Protein AF-A0A4R9WS02-F1 (afdb_monomer_lite)

Sequence (100 aa):
GAAAPLPFARLQPRIARKTLTKKVLADSPAALLAYDLLEAHGEDLRMTPLVERRARLDSLAVSLENPLARDLLRVSPLVCGADWQALAALREESRARGVE

Secondary structure (DSSP, 8-state):
--SSPPPGGGGHHHHT-SS--HHHHHHS---EEE----EETTEE-TTS-HHHHHHHHHHHHHT---HHHHHHEEEPPP---SSHHHHHHHHHHHHHTT--

pLDDT: mean 89.16, std 8.76, range [50.09, 98.12]

Radius of gyration: 16.57 Å; chains: 1; bounding box: 35×25×45 Å

Structure (mmCIF, N/CA/C/O backbone):
data_AF-A0A4R9WS02-F1
#
_entry.id   AF-A0A4R9WS02-F1
#
loop_
_atom_site.group_PDB
_atom_site.id
_atom_site.type_symbol
_atom_site.label_atom_id
_atom_site.label_alt_id
_atom_site.label_comp_id
_atom_site.label_asym_id
_atom_site.label_entity_id
_atom_site.label_seq_id
_atom_site.pdbx_PDB_ins_code
_atom_site.Cartn_x
_atom_site.Cartn_y
_atom_site.Cartn_z
_atom_site.occupancy
_atom_site.B_iso_or_equiv
_atom_site.auth_seq_id
_atom_site.auth_comp_id
_atom_site.auth_asym_id
_atom_site.auth_atom_id
_atom_site.pdbx_PDB_model_num
ATOM 1 N N . GLY A 1 1 ? -8.341 -9.183 8.574 1.00 50.09 1 GLY A N 1
ATOM 2 C CA . GLY A 1 1 ? -8.671 -7.846 8.029 1.00 50.09 1 GLY A CA 1
ATOM 3 C C . GLY A 1 1 ? -9.902 -7.944 7.147 1.00 50.09 1 GLY A C 1
ATOM 4 O O . GLY A 1 1 ? -10.194 -9.045 6.702 1.00 50.09 1 GLY A O 1
ATOM 5 N N . ALA A 1 2 ? -10.635 -6.844 6.935 1.00 54.84 2 ALA A N 1
ATOM 6 C CA . ALA A 1 2 ? -11.833 -6.830 6.086 1.00 54.84 2 ALA A CA 1
ATOM 7 C C . ALA A 1 2 ? -11.517 -7.307 4.653 1.00 54.84 2 ALA A C 1
ATOM 9 O O . ALA A 1 2 ? -10.453 -6.991 4.127 1.00 54.84 2 ALA A O 1
ATOM 10 N N . ALA A 1 3 ? -12.430 -8.072 4.047 1.00 68.56 3 ALA A N 1
ATOM 11 C CA . ALA A 1 3 ? -12.244 -8.683 2.725 1.00 68.56 3 ALA A CA 1
ATOM 12 C C . ALA A 1 3 ? -12.313 -7.677 1.557 1.00 68.56 3 ALA A C 1
ATOM 14 O O . ALA A 1 3 ? -11.876 -7.993 0.456 1.00 68.56 3 ALA A O 1
ATOM 15 N N . ALA A 1 4 ? -12.845 -6.477 1.801 1.00 78.94 4 ALA A N 1
ATOM 16 C CA . ALA A 1 4 ? -13.005 -5.408 0.821 1.00 78.94 4 ALA A CA 1
ATOM 17 C C . ALA A 1 4 ? -12.867 -4.031 1.501 1.00 78.94 4 ALA A C 1
ATOM 19 O O . ALA A 1 4 ? -13.135 -3.922 2.708 1.00 78.94 4 ALA A O 1
ATOM 20 N N . PRO A 1 5 ? -12.451 -2.983 0.766 1.00 86.38 5 PRO A N 1
ATOM 21 C CA . PRO A 1 5 ? -12.423 -1.627 1.297 1.00 86.38 5 PRO A CA 1
ATOM 22 C C . PRO A 1 5 ? -13.835 -1.154 1.668 1.00 86.38 5 PRO A C 1
ATOM 24 O O . PRO A 1 5 ? -14.816 -1.426 0.979 1.00 86.38 5 PRO A O 1
ATOM 27 N N . LEU A 1 6 ? -13.936 -0.419 2.775 1.00 88.50 6 LEU A N 1
ATOM 28 C CA . LEU A 1 6 ? -15.141 0.342 3.102 1.00 88.50 6 LEU A CA 1
ATOM 29 C C . LEU A 1 6 ? -15.221 1.598 2.214 1.00 88.50 6 LEU A C 1
ATOM 31 O O . LEU A 1 6 ? -14.180 2.065 1.748 1.00 88.50 6 LEU A O 1
ATOM 35 N N . PRO A 1 7 ? -16.410 2.214 2.044 1.00 88.75 7 PRO A N 1
ATOM 36 C CA . PRO A 1 7 ? -16.524 3.493 1.349 1.00 88.75 7 PRO A CA 1
ATOM 37 C C . PRO A 1 7 ? -15.570 4.536 1.935 1.00 88.75 7 PRO A C 1
ATOM 39 O O . PRO A 1 7 ? -15.478 4.664 3.160 1.00 88.75 7 PRO A O 1
ATOM 42 N N . PHE A 1 8 ? -14.920 5.329 1.079 1.00 87.75 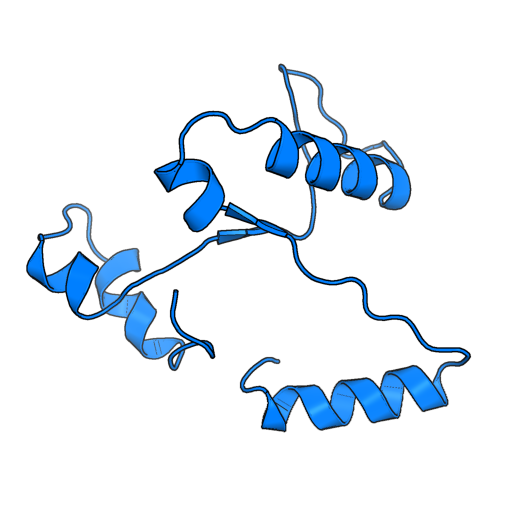8 PHE A N 1
ATOM 43 C CA . PHE A 1 8 ? -13.919 6.322 1.492 1.00 87.75 8 PHE A CA 1
ATOM 44 C C . PHE A 1 8 ? -14.427 7.280 2.585 1.00 87.75 8 PHE A C 1
ATOM 46 O O . PHE A 1 8 ? -13.682 7.657 3.488 1.00 87.75 8 PHE A O 1
ATOM 53 N N . ALA A 1 9 ? -15.727 7.600 2.586 1.00 88.75 9 ALA A N 1
ATOM 54 C CA . ALA A 1 9 ? -16.372 8.400 3.629 1.00 88.75 9 ALA A CA 1
ATOM 55 C C . ALA A 1 9 ? -16.137 7.868 5.060 1.00 88.75 9 ALA A C 1
ATOM 57 O O . ALA A 1 9 ? -16.103 8.650 6.009 1.00 88.75 9 ALA A O 1
ATOM 58 N N . ARG A 1 10 ? -15.916 6.556 5.236 1.00 89.94 10 ARG A N 1
ATOM 59 C CA . ARG A 1 10 ? -15.598 5.942 6.538 1.00 89.94 10 ARG A CA 1
ATOM 60 C C . ARG A 1 10 ? -14.194 6.289 7.038 1.00 89.94 10 ARG A C 1
ATOM 62 O O . ARG A 1 10 ? -13.955 6.183 8.233 1.00 89.94 10 ARG A O 1
ATOM 69 N N . LEU A 1 11 ? -13.279 6.759 6.186 1.00 89.62 11 LEU A N 1
ATOM 70 C CA . LEU A 1 11 ? -11.976 7.273 6.625 1.00 89.62 11 LEU A CA 1
ATOM 71 C C . LEU A 1 11 ? -12.051 8.709 7.159 1.00 89.62 11 LEU A C 1
ATOM 73 O O . LEU A 1 11 ? -11.213 9.090 7.980 1.00 89.62 11 LEU A O 1
ATOM 77 N N . GLN A 1 12 ? -13.054 9.500 6.761 1.00 88.62 12 GLN A N 1
ATOM 78 C CA . GLN A 1 12 ? -13.151 10.916 7.148 1.00 88.62 12 GLN A CA 1
ATOM 79 C C . GLN A 1 12 ? -13.111 11.165 8.670 1.00 88.62 12 GLN A C 1
ATOM 81 O O . GLN A 1 12 ? -12.370 12.056 9.096 1.00 88.62 12 GLN A O 1
ATOM 86 N N . PRO A 1 13 ? -13.797 10.372 9.525 1.00 86.00 13 PRO A N 1
ATOM 87 C CA . PRO A 1 13 ? -13.733 10.541 10.978 1.00 86.00 13 PRO A CA 1
ATOM 88 C C . PRO A 1 13 ? -12.331 10.354 11.567 1.00 86.00 13 PRO A C 1
ATOM 90 O O . PRO A 1 13 ? -12.097 10.786 12.696 1.00 86.00 13 PRO A O 1
ATOM 93 N N . ARG A 1 14 ? -11.414 9.702 10.837 1.00 89.38 14 ARG A N 1
ATOM 94 C CA . ARG A 1 14 ? -10.019 9.515 11.248 1.00 89.38 14 ARG A CA 1
ATOM 95 C C . ARG A 1 14 ? -9.142 10.685 10.820 1.00 89.38 14 ARG A C 1
ATOM 97 O O . ARG A 1 14 ? -8.408 11.217 11.642 1.00 89.38 14 ARG A O 1
ATOM 104 N N . ILE A 1 15 ? -9.226 11.074 9.546 1.00 86.12 15 ILE A N 1
ATOM 105 C CA . ILE A 1 15 ? -8.291 12.024 8.919 1.00 86.12 15 ILE A CA 1
ATOM 106 C C . ILE A 1 15 ? -8.434 13.431 9.516 1.00 86.12 15 ILE A C 1
ATOM 108 O O . ILE A 1 15 ? -7.443 14.128 9.703 1.00 86.12 15 ILE A O 1
ATOM 112 N N . ALA A 1 16 ? -9.654 13.842 9.871 1.00 82.50 16 ALA A N 1
ATOM 113 C CA . ALA A 1 16 ? -9.921 15.189 10.377 1.00 82.50 16 ALA A CA 1
ATOM 114 C C . ALA A 1 16 ? -9.656 15.374 11.888 1.00 82.50 16 ALA A C 1
ATOM 116 O O . ALA A 1 16 ? -9.871 16.465 12.419 1.00 82.50 16 ALA A O 1
ATOM 117 N N . ARG A 1 17 ? -9.242 14.328 12.620 1.00 84.19 17 ARG A N 1
ATOM 118 C CA . ARG A 1 17 ? -9.117 14.367 14.088 1.00 84.19 17 ARG A CA 1
ATOM 119 C C . ARG A 1 17 ? -7.668 14.256 14.539 1.00 84.19 17 ARG A C 1
ATOM 121 O O . ARG A 1 17 ? -6.955 13.349 14.135 1.00 84.19 17 ARG A O 1
ATOM 128 N N . LYS A 1 18 ? -7.275 15.117 15.484 1.00 83.50 18 LYS A N 1
ATOM 129 C CA . LYS A 1 18 ? -5.965 15.039 16.158 1.00 83.50 18 LYS A CA 1
ATOM 130 C C . LYS A 1 18 ? -5.861 13.852 17.123 1.00 83.50 18 LYS A C 1
ATOM 132 O O . LYS A 1 18 ? -4.793 13.271 17.259 1.00 83.50 18 LYS A O 1
ATOM 137 N N . THR A 1 19 ? -6.973 13.482 17.765 1.00 87.06 19 THR A N 1
ATOM 138 C CA . THR A 1 19 ? -7.030 12.386 18.743 1.00 87.06 19 THR A CA 1
ATOM 139 C C . THR A 1 19 ? -8.099 11.377 18.339 1.00 87.06 19 THR A C 1
ATOM 141 O O . THR A 1 19 ? -9.261 11.736 18.132 1.00 87.06 19 THR A O 1
ATOM 144 N N . LEU A 1 20 ? -7.717 10.101 18.248 1.00 89.75 20 LEU A N 1
ATOM 145 C CA . LEU A 1 20 ? -8.609 8.998 17.887 1.00 89.75 20 LEU A CA 1
ATOM 146 C C . LEU A 1 20 ? -8.996 8.196 19.131 1.00 89.75 20 LEU A C 1
ATOM 148 O O . LEU A 1 20 ? -8.138 7.750 19.889 1.00 89.75 20 LEU A O 1
ATOM 152 N N . THR A 1 21 ? -10.298 7.991 19.339 1.00 92.31 21 THR A N 1
ATOM 153 C CA . THR A 1 21 ? -10.797 7.126 20.416 1.00 92.31 21 THR A CA 1
ATOM 154 C C . THR A 1 21 ? -10.798 5.664 19.971 1.00 92.31 21 THR A C 1
ATOM 156 O O . THR A 1 21 ? -10.896 5.367 18.778 1.00 92.31 21 THR A O 1
ATOM 159 N N . LYS A 1 22 ? -10.775 4.726 20.930 1.00 90.88 22 LYS A N 1
ATOM 160 C CA . LYS A 1 22 ? -10.886 3.279 20.651 1.00 90.88 22 LYS A CA 1
ATOM 161 C C . LYS A 1 22 ? -12.111 2.939 19.793 1.00 90.88 22 LYS A C 1
ATOM 163 O O . LYS A 1 22 ? -12.017 2.112 18.895 1.00 90.88 22 LYS A O 1
ATOM 168 N N . LYS A 1 23 ? -13.235 3.629 20.023 1.00 90.12 23 LYS A N 1
ATOM 169 C CA . LYS A 1 23 ? -14.465 3.463 19.239 1.00 90.12 23 LYS A CA 1
ATOM 170 C C . LYS A 1 23 ? -14.279 3.856 17.770 1.00 90.12 23 LYS A C 1
ATOM 172 O O . LYS A 1 23 ? -14.669 3.093 16.901 1.00 90.12 23 LYS A O 1
ATOM 177 N N . VAL A 1 24 ? -13.636 4.992 17.483 1.00 88.62 24 VAL A N 1
ATOM 178 C CA . VAL A 1 24 ? -13.364 5.414 16.093 1.00 88.62 24 VAL A CA 1
ATOM 179 C C . VAL A 1 24 ? -12.431 4.430 15.386 1.00 88.62 24 VAL A C 1
ATOM 181 O O . VAL A 1 24 ? -12.642 4.121 14.216 1.00 88.62 24 VAL A O 1
ATOM 184 N N . LEU A 1 25 ? -11.420 3.911 16.091 1.00 88.25 25 LEU A N 1
ATOM 185 C CA . LEU A 1 25 ? -10.510 2.911 15.530 1.00 88.25 25 LEU A CA 1
ATOM 186 C C . LEU A 1 25 ? -11.236 1.608 15.162 1.00 88.25 25 LEU A C 1
ATOM 188 O O . LEU A 1 25 ? -10.919 1.027 14.126 1.00 88.25 25 LEU A O 1
ATOM 192 N N . ALA A 1 26 ? -12.205 1.184 15.979 1.00 88.12 26 ALA A N 1
ATOM 193 C CA . ALA A 1 26 ? -13.009 -0.013 15.743 1.00 88.12 26 ALA A CA 1
ATOM 194 C C . ALA A 1 26 ? -14.075 0.182 14.648 1.00 88.12 26 ALA A C 1
ATOM 196 O O . ALA A 1 26 ? -14.211 -0.665 13.771 1.00 88.12 26 ALA A O 1
ATOM 197 N N . ASP A 1 27 ? -14.801 1.305 14.664 1.00 88.38 27 ASP A N 1
ATOM 198 C CA . ASP A 1 27 ? -15.908 1.586 13.733 1.00 88.38 27 ASP A CA 1
ATOM 199 C C . ASP A 1 27 ? -15.419 1.939 12.313 1.00 88.38 27 ASP A C 1
ATOM 201 O O . ASP A 1 27 ? -16.184 1.925 11.343 1.00 88.38 27 ASP A O 1
ATOM 205 N N . SER A 1 28 ? -14.152 2.329 12.182 1.00 88.50 28 SER A N 1
ATOM 206 C CA . SER A 1 28 ? -13.519 2.726 10.923 1.00 88.50 28 SER A CA 1
ATOM 207 C C . SER A 1 28 ? -12.087 2.188 10.880 1.00 88.50 28 SER A C 1
ATOM 209 O O . SER A 1 28 ? -11.135 2.949 11.083 1.00 88.50 28 SER A O 1
ATOM 211 N N . PRO A 1 29 ? -11.902 0.872 10.670 1.00 88.50 29 PRO A N 1
ATOM 212 C CA . PRO A 1 29 ? -10.573 0.292 10.533 1.00 88.50 29 PRO A CA 1
ATOM 213 C C . PRO A 1 29 ? -9.899 0.815 9.260 1.00 88.50 29 PRO A C 1
ATOM 215 O O . PRO A 1 29 ? -10.561 1.112 8.267 1.00 88.50 29 PRO A O 1
ATOM 218 N N . ALA A 1 30 ? -8.573 0.924 9.290 1.00 89.94 30 ALA A N 1
ATOM 219 C CA . ALA A 1 30 ? -7.776 1.346 8.144 1.00 89.94 30 ALA A CA 1
ATOM 220 C C . ALA A 1 30 ? -6.485 0.528 8.077 1.00 89.94 30 ALA A C 1
ATOM 222 O O . ALA A 1 30 ? -5.942 0.146 9.113 1.00 89.94 30 ALA A O 1
ATOM 223 N N . ALA A 1 31 ? -6.004 0.298 6.861 1.00 91.00 31 ALA A N 1
ATOM 224 C CA . ALA A 1 31 ? -4.697 -0.269 6.560 1.00 91.00 31 ALA A CA 1
ATOM 225 C C . ALA A 1 31 ? -4.019 0.617 5.504 1.00 91.00 31 ALA A C 1
ATOM 227 O O . ALA A 1 31 ? -4.702 1.299 4.739 1.00 91.00 31 ALA A O 1
ATOM 228 N N . LEU A 1 32 ? -2.690 0.615 5.477 1.00 92.38 32 LEU A N 1
ATOM 229 C CA . LEU A 1 32 ? -1.888 1.290 4.467 1.00 92.38 32 LEU A CA 1
ATOM 230 C C . LEU A 1 32 ? -1.635 0.316 3.315 1.00 92.38 32 LEU A C 1
ATOM 232 O O . LEU A 1 32 ? -0.941 -0.681 3.498 1.00 92.38 32 LEU A O 1
ATOM 236 N N . LEU A 1 33 ? -2.190 0.609 2.140 1.00 93.62 33 LEU A N 1
ATOM 237 C CA . LEU A 1 33 ? -1.872 -0.107 0.907 1.00 93.62 33 LEU A CA 1
ATOM 238 C C . LEU A 1 33 ? -0.755 0.648 0.173 1.00 93.62 33 LEU A C 1
ATOM 240 O O . LEU A 1 33 ? -1.013 1.618 -0.535 1.00 93.62 33 LEU A O 1
ATOM 244 N N . ALA A 1 34 ? 0.491 0.243 0.397 1.00 96.06 34 ALA A N 1
ATOM 245 C CA . ALA A 1 34 ? 1.666 0.873 -0.189 1.00 96.06 34 ALA A CA 1
ATOM 246 C C . ALA A 1 34 ? 1.913 0.368 -1.616 1.00 96.06 34 ALA A C 1
ATOM 248 O O . ALA A 1 34 ? 1.838 -0.831 -1.882 1.00 96.06 34 ALA A O 1
ATOM 249 N N . TYR A 1 35 ? 2.244 1.279 -2.528 1.00 96.19 35 TYR A N 1
ATOM 250 C CA . TYR A 1 35 ? 2.554 0.960 -3.926 1.00 96.19 35 TYR A CA 1
ATOM 251 C C . TYR A 1 35 ? 3.970 1.382 -4.351 1.00 96.19 35 TYR A C 1
ATOM 253 O O . TYR A 1 35 ? 4.441 0.931 -5.392 1.00 96.19 35 TYR A O 1
ATOM 261 N N . ASP A 1 36 ? 4.659 2.212 -3.560 1.00 97.00 36 ASP A N 1
ATOM 262 C CA . ASP A 1 36 ? 6.013 2.697 -3.845 1.00 97.00 36 ASP A CA 1
ATOM 263 C C . ASP A 1 36 ? 6.822 2.881 -2.546 1.00 97.00 36 ASP A C 1
ATOM 265 O O . ASP A 1 36 ? 6.247 3.037 -1.466 1.00 97.00 36 ASP A O 1
ATOM 269 N N . LEU A 1 37 ? 8.151 2.871 -2.662 1.00 97.69 37 LEU A N 1
ATOM 270 C CA . LEU A 1 37 ? 9.106 3.144 -1.587 1.00 97.69 37 LEU A CA 1
ATOM 271 C C . LEU A 1 37 ? 10.077 4.229 -2.057 1.00 97.69 37 LEU A C 1
ATOM 273 O O . LEU A 1 37 ? 10.971 3.973 -2.860 1.00 97.69 37 LEU A O 1
ATOM 277 N N . LEU A 1 38 ? 9.882 5.448 -1.554 1.00 97.81 38 LEU A N 1
ATOM 278 C CA . LEU A 1 38 ? 10.637 6.623 -1.998 1.00 97.81 38 LEU A CA 1
ATOM 279 C C . LEU A 1 38 ? 11.905 6.876 -1.183 1.00 97.81 38 LEU A C 1
ATOM 281 O O . LEU A 1 38 ? 12.805 7.538 -1.677 1.00 97.81 38 LEU A O 1
ATOM 285 N N . GLU A 1 39 ? 11.970 6.376 0.048 1.00 97.44 39 GLU A N 1
ATOM 286 C CA . GLU A 1 39 ? 13.119 6.533 0.936 1.00 97.44 39 GLU A CA 1
ATOM 287 C C . GLU A 1 39 ? 13.193 5.332 1.881 1.00 97.44 39 GLU A C 1
ATOM 289 O O . GLU A 1 39 ? 12.161 4.857 2.364 1.00 97.44 39 GLU A O 1
ATOM 294 N N . ALA A 1 40 ? 14.399 4.841 2.151 1.00 95.62 40 ALA A N 1
ATOM 295 C CA . ALA A 1 40 ? 14.635 3.812 3.157 1.00 95.62 40 ALA A CA 1
ATOM 296 C C . ALA A 1 40 ? 16.028 3.976 3.765 1.00 95.62 40 ALA A C 1
ATOM 298 O O . ALA A 1 40 ? 16.983 4.254 3.051 1.00 95.62 40 ALA A O 1
ATOM 299 N N . HIS A 1 41 ? 16.148 3.795 5.083 1.00 93.12 41 HIS A N 1
ATOM 300 C CA . HIS A 1 41 ? 17.426 3.905 5.804 1.00 93.12 41 HIS A CA 1
ATOM 301 C C . HIS A 1 41 ? 18.184 5.230 5.566 1.00 93.12 41 HIS A C 1
ATOM 303 O O . HIS A 1 41 ? 19.408 5.261 5.621 1.00 93.12 41 HIS A O 1
ATOM 309 N N . GLY A 1 42 ? 17.456 6.327 5.325 1.00 95.62 42 GLY A N 1
ATOM 310 C CA . GLY A 1 42 ? 18.036 7.642 5.033 1.00 95.62 42 GLY A CA 1
ATOM 311 C C . GLY A 1 42 ? 18.520 7.824 3.590 1.00 95.62 42 GLY A C 1
ATOM 312 O O . GLY A 1 42 ? 19.079 8.872 3.274 1.00 95.62 42 GLY A O 1
ATOM 313 N N . GLU A 1 43 ? 18.306 6.844 2.710 1.00 97.12 43 GLU A N 1
ATOM 314 C CA . GLU A 1 43 ? 18.592 6.952 1.278 1.00 97.12 43 GLU A CA 1
ATOM 315 C C . GLU A 1 43 ? 17.336 7.349 0.498 1.00 97.12 43 GLU A C 1
ATOM 317 O O . GLU A 1 43 ? 16.322 6.648 0.553 1.00 97.12 43 GLU A O 1
ATOM 322 N N . ASP A 1 44 ? 17.415 8.440 -0.271 1.00 97.94 44 ASP A N 1
ATOM 323 C CA . ASP A 1 44 ? 16.384 8.828 -1.239 1.00 97.94 44 ASP A CA 1
ATOM 324 C C . ASP A 1 44 ? 16.464 7.932 -2.485 1.00 97.94 44 ASP A C 1
ATOM 326 O O . ASP A 1 44 ? 17.486 7.867 -3.169 1.00 97.94 44 ASP A O 1
ATOM 330 N N . LEU A 1 45 ? 15.361 7.255 -2.794 1.00 98.06 45 LEU A N 1
ATOM 331 C CA . LEU A 1 45 ? 15.233 6.310 -3.897 1.00 98.06 45 LEU A CA 1
ATOM 332 C C . LEU A 1 45 ? 14.480 6.895 -5.093 1.00 98.06 45 LEU A C 1
ATOM 334 O O . LEU A 1 45 ? 14.286 6.190 -6.076 1.00 98.06 45 LEU A O 1
ATOM 338 N N . ARG A 1 46 ? 14.035 8.159 -5.078 1.00 97.69 46 ARG A N 1
ATOM 339 C CA . ARG A 1 46 ? 13.190 8.731 -6.152 1.00 97.69 46 ARG A CA 1
ATOM 340 C C . ARG A 1 46 ? 13.825 8.665 -7.543 1.00 97.69 46 ARG A C 1
ATOM 342 O O . ARG A 1 46 ? 13.099 8.564 -8.530 1.00 97.69 46 ARG A O 1
ATOM 349 N N . MET A 1 47 ? 15.156 8.686 -7.615 1.00 98.00 47 MET A N 1
ATOM 350 C CA . MET A 1 47 ? 15.916 8.556 -8.866 1.00 98.00 47 MET A CA 1
ATOM 351 C C . MET A 1 47 ? 16.157 7.099 -9.291 1.00 98.00 47 MET A C 1
ATOM 353 O O . MET A 1 47 ? 16.581 6.847 -10.416 1.00 98.00 47 MET A O 1
ATOM 357 N N . THR A 1 48 ? 15.877 6.132 -8.418 1.00 97.94 48 THR A N 1
ATOM 358 C CA . THR A 1 48 ? 15.956 4.696 -8.703 1.00 97.94 48 THR A CA 1
ATOM 359 C C . THR A 1 48 ? 14.746 4.253 -9.537 1.00 97.94 48 THR A C 1
ATOM 361 O O . THR A 1 48 ? 13.641 4.736 -9.283 1.00 97.94 48 THR A O 1
ATOM 364 N N . PRO A 1 49 ? 14.881 3.320 -10.499 1.00 98.12 49 PRO A N 1
ATOM 365 C CA . PRO A 1 49 ? 13.748 2.797 -11.264 1.00 98.12 49 PRO A CA 1
ATOM 366 C C . PRO A 1 49 ? 12.623 2.230 -10.385 1.00 98.12 49 PRO A C 1
ATOM 368 O O . PRO A 1 49 ? 12.877 1.545 -9.395 1.00 98.12 49 PRO A O 1
ATOM 371 N N . LEU A 1 50 ? 11.362 2.450 -10.780 1.00 96.56 50 LEU A N 1
ATOM 372 C CA . LEU A 1 50 ? 10.186 1.983 -10.026 1.00 96.56 50 LEU A CA 1
ATOM 37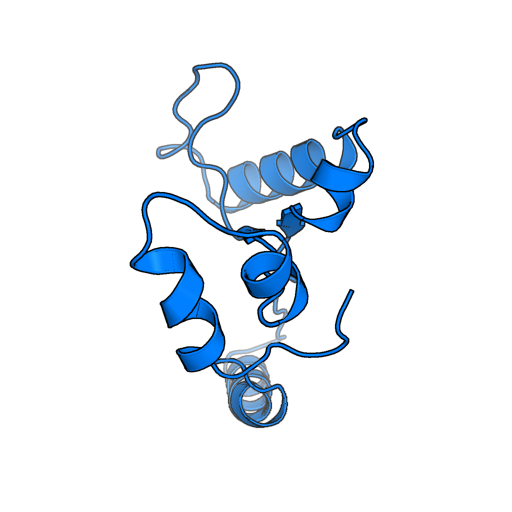3 C C . LEU A 1 50 ? 10.225 0.474 -9.745 1.00 96.56 50 LEU A C 1
ATOM 375 O O . LEU A 1 50 ? 9.859 0.060 -8.653 1.00 96.56 50 LEU A O 1
ATOM 379 N N . VAL A 1 51 ? 10.684 -0.345 -10.698 1.00 96.12 51 VAL A N 1
ATOM 380 C CA . VAL A 1 51 ? 10.782 -1.806 -10.521 1.00 96.12 51 VAL A CA 1
ATOM 381 C C . VAL A 1 51 ? 11.696 -2.184 -9.351 1.00 96.12 51 VAL A C 1
ATOM 383 O O . VAL A 1 51 ? 11.363 -3.061 -8.5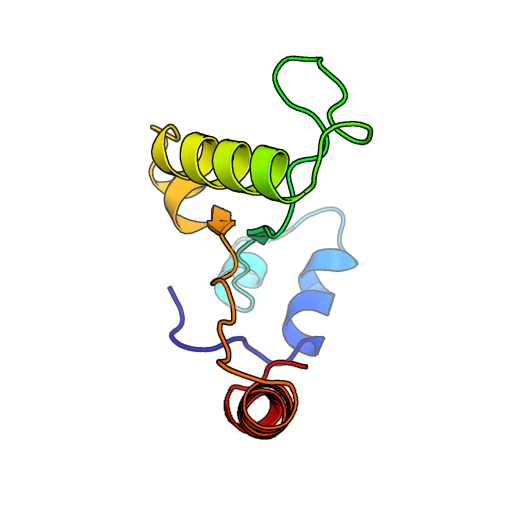58 1.00 96.12 51 VAL A O 1
ATOM 386 N N . GLU A 1 52 ? 12.806 -1.467 -9.183 1.00 97.56 52 GLU A N 1
ATOM 387 C CA . GLU A 1 52 ? 13.734 -1.677 -8.074 1.00 97.56 52 GLU A CA 1
ATOM 388 C C . GLU A 1 52 ? 13.146 -1.163 -6.758 1.00 97.56 52 GLU A C 1
ATOM 390 O O . GLU A 1 52 ? 13.199 -1.864 -5.747 1.00 97.56 52 GLU A O 1
ATOM 395 N N . ARG A 1 53 ? 12.518 0.023 -6.759 1.00 97.88 53 ARG A N 1
ATOM 396 C CA . ARG A 1 53 ? 11.820 0.549 -5.570 1.00 97.88 53 ARG A CA 1
ATOM 397 C C . ARG A 1 53 ? 10.708 -0.390 -5.111 1.00 97.88 53 ARG A C 1
ATOM 399 O O . ARG A 1 53 ? 10.550 -0.630 -3.917 1.00 97.88 53 ARG A O 1
ATOM 406 N N . ARG A 1 54 ? 9.980 -0.981 -6.059 1.00 96.69 54 ARG A N 1
ATOM 407 C CA . ARG A 1 54 ? 8.907 -1.942 -5.805 1.00 96.69 54 ARG A CA 1
ATOM 408 C C . ARG A 1 54 ? 9.438 -3.229 -5.175 1.00 96.69 54 ARG A C 1
ATOM 410 O O . ARG A 1 54 ? 8.847 -3.680 -4.199 1.00 96.69 54 ARG A O 1
ATOM 417 N N . ALA A 1 55 ? 10.557 -3.766 -5.661 1.00 96.25 55 ALA A N 1
ATOM 418 C CA . ALA A 1 55 ? 11.201 -4.937 -5.063 1.00 96.25 55 ALA A CA 1
ATOM 419 C C . ALA A 1 55 ? 11.714 -4.655 -3.636 1.00 96.25 55 ALA A C 1
ATOM 421 O O . ALA A 1 55 ? 11.573 -5.490 -2.736 1.00 96.25 55 ALA A O 1
ATOM 422 N N . ARG A 1 56 ? 12.254 -3.450 -3.395 1.00 97.06 56 ARG A N 1
ATOM 423 C CA . ARG A 1 56 ? 12.640 -2.997 -2.047 1.00 97.06 56 ARG A CA 1
ATOM 424 C C . ARG A 1 56 ? 11.424 -2.862 -1.122 1.00 97.06 56 ARG A C 1
ATOM 426 O O . ARG A 1 56 ? 11.508 -3.270 0.032 1.00 97.06 56 ARG A O 1
ATOM 433 N N . LEU A 1 57 ? 10.287 -2.367 -1.623 1.00 97.06 57 LEU A N 1
ATOM 434 C CA . LEU A 1 57 ? 9.025 -2.318 -0.873 1.00 97.06 57 LEU A CA 1
ATOM 435 C C . LEU A 1 57 ? 8.533 -3.717 -0.472 1.00 97.06 57 LEU A C 1
ATOM 437 O O . LEU A 1 57 ? 8.136 -3.911 0.676 1.00 97.06 57 LEU A O 1
ATOM 441 N N . ASP A 1 58 ? 8.577 -4.690 -1.388 1.00 95.44 58 ASP A N 1
ATOM 442 C CA . ASP A 1 58 ? 8.192 -6.075 -1.077 1.00 95.44 58 ASP A CA 1
ATOM 443 C C . ASP A 1 58 ? 9.101 -6.672 0.006 1.00 95.44 58 ASP A C 1
ATOM 445 O O . ASP A 1 58 ? 8.621 -7.287 0.958 1.00 95.44 58 ASP A O 1
ATOM 449 N N . SER A 1 59 ? 10.408 -6.418 -0.092 1.00 95.19 59 SER A N 1
ATOM 450 C CA . SER A 1 59 ? 11.394 -6.877 0.894 1.00 95.19 59 SER A CA 1
ATOM 451 C C . SER A 1 59 ? 11.147 -6.260 2.276 1.00 95.19 59 SER A C 1
ATOM 453 O O . SER A 1 59 ? 11.145 -6.973 3.279 1.00 95.19 59 SER A O 1
ATOM 455 N N . LEU A 1 60 ? 10.865 -4.953 2.323 1.00 94.38 60 LEU A N 1
ATOM 456 C CA . LEU A 1 60 ? 10.526 -4.233 3.551 1.00 94.38 60 LEU A CA 1
ATOM 457 C C . LEU A 1 60 ? 9.272 -4.806 4.223 1.00 94.38 60 LEU A C 1
ATOM 459 O O . LEU A 1 60 ? 9.247 -4.980 5.437 1.00 94.38 60 LEU A O 1
ATOM 463 N N . ALA A 1 61 ? 8.226 -5.107 3.451 1.00 93.31 61 ALA A N 1
ATOM 464 C CA . ALA A 1 61 ? 6.984 -5.639 4.007 1.00 93.31 61 ALA A CA 1
ATOM 465 C C . ALA A 1 61 ? 7.181 -7.015 4.667 1.00 93.31 61 ALA A C 1
ATOM 467 O O . ALA A 1 61 ? 6.577 -7.297 5.704 1.00 93.31 61 ALA A O 1
ATOM 468 N N . VAL A 1 62 ? 8.056 -7.854 4.101 1.00 92.62 62 VAL A N 1
ATOM 469 C CA . VAL A 1 62 ? 8.401 -9.172 4.657 1.00 92.62 62 VAL A CA 1
ATOM 470 C C . VAL A 1 62 ? 9.309 -9.054 5.885 1.00 92.62 62 VAL A C 1
ATOM 472 O O . VAL A 1 62 ? 9.174 -9.852 6.812 1.00 92.62 62 VAL A O 1
ATOM 475 N N . SER A 1 63 ? 10.192 -8.051 5.942 1.00 93.38 63 SER A N 1
ATOM 476 C CA . SER A 1 63 ? 11.134 -7.869 7.056 1.00 93.38 63 SER A CA 1
ATOM 477 C C . SER A 1 63 ? 10.500 -7.310 8.336 1.00 93.38 63 SER A C 1
ATOM 479 O O . SER A 1 63 ? 11.176 -7.201 9.356 1.00 93.38 63 SER A O 1
ATOM 481 N N . LEU A 1 64 ? 9.218 -6.926 8.318 1.00 92.44 64 LEU A N 1
ATOM 482 C CA . LEU A 1 64 ? 8.529 -6.421 9.506 1.00 92.44 64 LEU A CA 1
ATOM 483 C C . LEU A 1 64 ? 8.310 -7.535 10.535 1.00 92.44 64 LEU A C 1
ATOM 485 O O . LEU A 1 64 ? 7.481 -8.427 10.342 1.00 92.44 64 LEU A O 1
ATOM 489 N N . GLU A 1 65 ? 9.004 -7.449 11.668 1.00 92.25 65 GLU A N 1
ATOM 490 C CA . GLU A 1 65 ? 8.871 -8.402 12.779 1.00 92.25 65 GLU A CA 1
ATOM 491 C C . GLU A 1 65 ? 7.607 -8.164 13.617 1.00 92.25 65 GLU A C 1
ATOM 493 O O . GLU A 1 65 ? 7.014 -9.109 14.136 1.00 92.25 65 GLU A O 1
ATOM 498 N N . ASN A 1 66 ? 7.160 -6.908 13.725 1.00 93.25 66 ASN A N 1
ATOM 499 C CA . ASN A 1 66 ? 5.978 -6.549 14.501 1.00 93.25 66 ASN A CA 1
ATOM 500 C C . ASN A 1 66 ? 4.687 -7.033 13.795 1.00 93.25 66 ASN A C 1
ATOM 502 O O . ASN A 1 66 ? 4.388 -6.553 12.696 1.00 93.25 66 ASN A O 1
ATOM 506 N N . PRO A 1 67 ? 3.875 -7.914 14.418 1.00 88.94 67 PRO A N 1
ATOM 507 C CA . PRO A 1 67 ? 2.674 -8.464 13.781 1.00 88.94 67 PRO A CA 1
ATOM 508 C C . PRO A 1 67 ? 1.635 -7.404 13.402 1.00 88.94 67 PRO A C 1
ATOM 510 O O . PRO A 1 67 ? 1.040 -7.476 12.330 1.00 88.94 67 PRO A O 1
ATOM 513 N N . LEU A 1 68 ? 1.456 -6.378 14.242 1.00 87.94 68 LEU A N 1
ATOM 514 C CA . LEU A 1 68 ? 0.523 -5.288 13.962 1.00 87.94 68 LEU A CA 1
ATOM 515 C C . LEU A 1 68 ? 0.982 -4.468 12.749 1.00 87.94 68 LEU A C 1
ATOM 517 O O . LEU A 1 68 ? 0.162 -4.102 11.911 1.00 87.94 68 LEU A O 1
ATOM 521 N N . ALA A 1 69 ? 2.286 -4.200 12.633 1.00 88.25 69 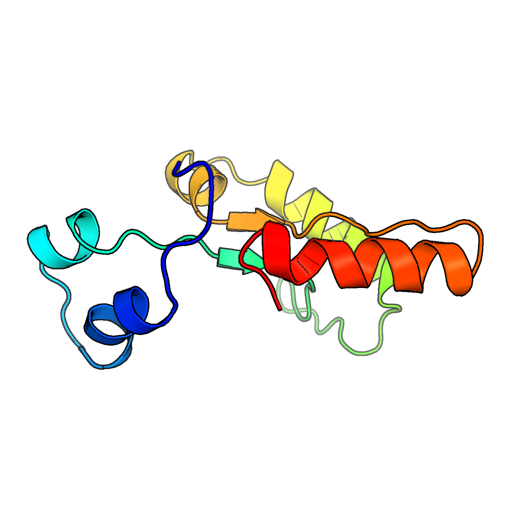ALA A N 1
ATOM 522 C CA . ALA A 1 69 ? 2.839 -3.507 11.472 1.00 88.25 69 ALA A CA 1
ATOM 523 C C . ALA A 1 69 ? 2.632 -4.320 10.186 1.00 88.25 69 ALA A C 1
ATOM 525 O O . ALA A 1 69 ? 2.216 -3.758 9.175 1.00 88.25 69 ALA A O 1
ATOM 526 N N . ARG A 1 70 ? 2.839 -5.641 10.245 1.00 87.75 70 ARG A N 1
ATOM 527 C CA . ARG A 1 70 ? 2.618 -6.559 9.118 1.00 87.75 70 ARG A CA 1
ATOM 528 C C . ARG A 1 70 ? 1.151 -6.624 8.678 1.00 87.75 70 ARG A C 1
ATOM 530 O O . ARG A 1 70 ? 0.869 -6.722 7.490 1.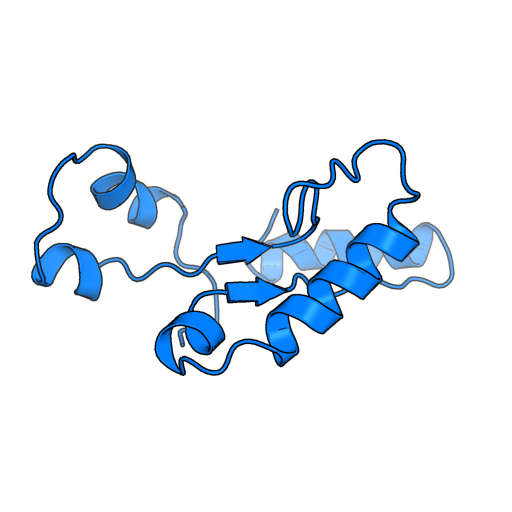00 87.75 70 ARG A O 1
ATOM 537 N N . ASP A 1 71 ? 0.208 -6.538 9.614 1.00 86.31 71 ASP A N 1
ATOM 538 C CA . ASP A 1 71 ? -1.225 -6.544 9.295 1.00 86.31 71 ASP A CA 1
ATOM 539 C C . ASP A 1 71 ? -1.718 -5.226 8.674 1.00 86.31 71 ASP A C 1
ATOM 541 O O . ASP A 1 71 ? -2.656 -5.230 7.857 1.00 86.31 71 ASP A O 1
ATOM 545 N N . LEU A 1 72 ? -1.111 -4.107 9.090 1.00 90.38 72 LEU A N 1
ATOM 546 C CA . LEU A 1 72 ? -1.483 -2.750 8.689 1.00 90.38 72 LEU A CA 1
ATOM 547 C C . LEU A 1 72 ? -0.775 -2.275 7.418 1.00 90.38 72 LEU A C 1
ATOM 549 O O . LEU A 1 72 ? -1.400 -1.538 6.660 1.00 90.38 72 LEU A O 1
ATOM 553 N N . LEU A 1 73 ? 0.477 -2.669 7.173 1.00 92.88 73 LEU A N 1
ATOM 554 C CA . LEU A 1 73 ? 1.187 -2.383 5.926 1.00 92.88 73 LEU A CA 1
ATOM 555 C C . LEU A 1 73 ? 0.956 -3.524 4.937 1.00 92.88 73 LEU A C 1
ATOM 557 O O . LEU A 1 73 ? 1.489 -4.620 5.083 1.00 92.88 73 LEU A O 1
ATOM 561 N N . ARG A 1 74 ? 0.177 -3.248 3.897 1.00 91.81 74 ARG A N 1
ATOM 562 C CA . ARG A 1 74 ? -0.069 -4.164 2.785 1.00 91.81 74 ARG A CA 1
ATOM 563 C C . ARG A 1 74 ? 0.554 -3.589 1.540 1.00 91.81 74 ARG A C 1
ATOM 565 O O . ARG A 1 74 ? 0.522 -2.380 1.338 1.00 91.81 74 ARG A O 1
ATOM 572 N N . VAL A 1 75 ? 1.065 -4.456 0.684 1.00 94.44 75 VAL A N 1
ATOM 573 C CA . VAL A 1 75 ? 1.634 -4.014 -0.577 1.00 94.44 75 VAL A CA 1
ATOM 574 C C . VAL A 1 75 ? 0.624 -4.210 -1.697 1.00 94.44 75 VAL A C 1
ATOM 576 O O . VAL A 1 75 ? -0.034 -5.248 -1.767 1.00 94.44 75 VAL A O 1
ATOM 579 N N . SER A 1 76 ? 0.460 -3.193 -2.542 1.00 92.88 76 SER A N 1
ATOM 580 C CA . SER A 1 76 ? -0.466 -3.242 -3.669 1.00 92.88 76 SER A CA 1
ATOM 581 C C . SER A 1 76 ? -0.095 -4.392 -4.610 1.00 92.88 76 SER A C 1
ATOM 583 O O . SER A 1 76 ? 1.086 -4.527 -4.967 1.00 92.88 76 SER A O 1
ATOM 585 N N . PRO A 1 77 ? -1.072 -5.211 -5.042 1.00 90.00 77 PRO A N 1
ATOM 586 C CA . PRO A 1 77 ? -0.818 -6.245 -6.031 1.00 90.00 77 PRO A CA 1
ATOM 587 C C . PRO A 1 77 ? -0.365 -5.616 -7.352 1.00 90.00 77 PRO A C 1
ATOM 589 O O . PRO A 1 77 ? -0.794 -4.517 -7.713 1.00 90.00 77 PRO A O 1
ATOM 592 N N . LEU A 1 78 ? 0.501 -6.327 -8.073 1.00 89.56 78 LEU A N 1
ATOM 593 C CA . LEU A 1 78 ? 0.843 -5.974 -9.445 1.00 89.56 78 LEU A CA 1
ATOM 594 C C . LEU A 1 78 ? -0.299 -6.392 -10.370 1.00 89.56 78 LEU A C 1
ATOM 596 O O . LEU A 1 78 ? -0.828 -7.498 -10.260 1.00 89.56 78 LEU A O 1
ATOM 600 N N . VAL A 1 79 ? -0.668 -5.499 -11.284 1.00 88.88 79 VAL A N 1
ATOM 601 C CA . VAL A 1 79 ? -1.639 -5.785 -12.340 1.00 88.88 79 VAL A CA 1
ATOM 602 C C . VAL A 1 79 ? -0.857 -6.148 -13.594 1.00 88.88 79 VAL A C 1
ATOM 604 O O . VAL A 1 79 ? -0.151 -5.311 -14.153 1.00 88.88 79 VAL A O 1
ATOM 607 N N . CYS A 1 80 ? -0.973 -7.402 -14.019 1.00 88.31 80 CYS A N 1
ATOM 608 C CA . CYS A 1 80 ? -0.322 -7.915 -15.218 1.00 88.31 80 CYS A CA 1
ATOM 609 C C . CYS A 1 80 ? -1.365 -8.115 -16.321 1.00 88.31 80 CYS A C 1
ATOM 611 O O . CYS A 1 80 ? -2.433 -8.665 -16.069 1.00 88.31 80 CYS A O 1
ATOM 613 N N . GLY A 1 81 ? -1.035 -7.715 -17.546 1.00 90.12 81 GLY A N 1
ATOM 614 C CA . GLY A 1 81 ? -1.831 -7.974 -18.743 1.00 90.12 81 GLY A CA 1
ATOM 615 C C . GLY A 1 81 ? -0.904 -8.232 -19.924 1.00 90.12 81 GLY A C 1
ATOM 616 O O . GLY A 1 81 ? 0.186 -7.665 -19.981 1.00 90.12 81 GLY A O 1
ATOM 617 N N . ALA A 1 82 ? -1.309 -9.119 -20.832 1.00 91.94 82 ALA A N 1
ATOM 618 C CA . ALA A 1 82 ? -0.511 -9.460 -22.012 1.00 91.94 82 ALA A CA 1
ATOM 619 C C . ALA A 1 82 ? -0.441 -8.303 -23.026 1.00 91.94 82 ALA A C 1
ATOM 621 O O . ALA A 1 82 ? 0.536 -8.180 -23.761 1.00 91.94 82 ALA A O 1
ATOM 622 N N . ASP A 1 83 ? -1.468 -7.453 -23.040 1.00 94.06 83 ASP A N 1
ATOM 623 C CA . ASP A 1 83 ? -1.606 -6.297 -23.914 1.00 94.06 83 ASP A CA 1
ATOM 624 C C . ASP A 1 83 ? -2.484 -5.208 -23.264 1.00 94.06 83 ASP A C 1
ATOM 626 O O . ASP A 1 83 ? -2.985 -5.338 -22.139 1.00 94.06 83 ASP A O 1
ATOM 630 N N . TRP A 1 84 ? -2.659 -4.098 -23.980 1.00 93.69 84 TRP A N 1
ATOM 631 C CA . TRP A 1 84 ? -3.472 -2.973 -23.526 1.00 93.69 84 TRP A CA 1
ATOM 632 C C . TRP A 1 84 ? -4.956 -3.322 -23.386 1.00 93.69 84 TRP A C 1
ATOM 634 O O . TRP A 1 84 ? -5.627 -2.774 -22.513 1.00 93.69 84 TRP A O 1
ATOM 644 N N . GLN A 1 85 ? -5.470 -4.231 -24.213 1.00 94.62 85 GLN A N 1
ATOM 645 C CA . GLN A 1 85 ? -6.858 -4.681 -24.187 1.00 94.62 85 GLN A CA 1
ATOM 646 C C . GLN A 1 85 ? -7.146 -5.482 -22.911 1.00 94.62 85 GLN A C 1
ATOM 648 O O . GLN A 1 85 ? -8.143 -5.224 -22.237 1.00 94.62 85 GLN A O 1
ATOM 653 N N . ALA A 1 86 ? -6.241 -6.381 -22.523 1.00 92.12 86 ALA A N 1
ATOM 654 C CA . ALA A 1 86 ? -6.308 -7.134 -21.278 1.00 92.12 86 ALA A CA 1
ATOM 655 C C . ALA A 1 86 ? -6.264 -6.201 -20.059 1.00 92.12 86 ALA A C 1
ATOM 657 O O . ALA A 1 86 ? -7.060 -6.351 -19.133 1.00 92.12 86 ALA A O 1
ATOM 658 N N . LEU A 1 87 ? -5.387 -5.191 -20.071 1.00 91.56 87 LEU A N 1
ATOM 659 C CA . LEU A 1 87 ? -5.340 -4.177 -19.012 1.00 91.56 87 LEU A CA 1
ATOM 660 C C . LEU A 1 87 ? -6.621 -3.328 -18.956 1.00 91.56 87 LEU A C 1
ATOM 662 O O . LEU A 1 87 ? -7.082 -2.988 -17.867 1.00 91.56 87 LEU A O 1
ATOM 666 N N . ALA A 1 88 ? -7.219 -3.000 -20.105 1.00 90.12 88 ALA A N 1
ATOM 667 C CA . ALA A 1 88 ? -8.483 -2.272 -20.161 1.00 90.12 88 ALA A CA 1
ATOM 668 C C . ALA A 1 88 ? -9.637 -3.088 -19.558 1.00 90.12 88 ALA A C 1
ATOM 670 O O . ALA A 1 88 ? -10.376 -2.549 -18.735 1.00 90.12 88 ALA A O 1
ATOM 671 N N . ALA A 1 89 ? -9.731 -4.380 -19.887 1.00 89.44 89 ALA A N 1
ATOM 672 C CA . ALA A 1 89 ? -10.713 -5.291 -19.299 1.00 89.44 89 ALA A CA 1
ATOM 673 C C . ALA A 1 89 ? -10.526 -5.422 -17.775 1.00 89.44 89 ALA A C 1
ATOM 675 O O . ALA A 1 89 ? -11.472 -5.235 -17.012 1.00 89.44 89 ALA A O 1
ATOM 676 N N . LEU A 1 90 ? -9.285 -5.615 -17.308 1.00 87.31 90 LEU A N 1
ATOM 677 C CA . LEU A 1 90 ? -8.965 -5.654 -15.872 1.00 87.31 90 LEU A CA 1
ATOM 678 C C . LEU A 1 90 ? -9.352 -4.358 -15.144 1.00 87.31 90 LEU A C 1
ATOM 680 O O . LEU A 1 90 ? -9.747 -4.384 -13.974 1.00 87.31 90 LEU A O 1
ATOM 684 N N . ARG A 1 91 ? -9.241 -3.207 -15.815 1.00 86.56 91 ARG A N 1
ATOM 685 C CA . ARG A 1 91 ? -9.651 -1.912 -15.261 1.00 86.56 91 ARG A CA 1
ATOM 686 C C . ARG A 1 91 ? -11.169 -1.796 -15.127 1.00 86.56 91 ARG A C 1
ATOM 688 O O . ARG A 1 91 ? -11.635 -1.189 -14.167 1.00 86.56 91 ARG A O 1
ATOM 695 N N . GLU A 1 92 ? -11.954 -2.382 -16.029 1.00 86.94 92 GLU A N 1
ATOM 696 C CA . GLU A 1 92 ? -13.422 -2.394 -15.908 1.00 86.94 92 GLU A CA 1
ATOM 697 C C . GLU A 1 92 ? -13.887 -3.152 -14.652 1.00 86.94 92 GLU A C 1
ATOM 699 O O . GLU A 1 92 ? -14.827 -2.725 -13.978 1.00 86.94 92 GLU A O 1
ATOM 704 N N . GLU A 1 93 ? -13.149 -4.186 -14.242 1.00 83.50 93 GLU A N 1
ATOM 705 C CA . GLU A 1 93 ? -13.386 -4.923 -12.993 1.00 83.50 93 GLU A CA 1
ATOM 706 C C . GLU A 1 93 ? -13.038 -4.126 -11.720 1.00 83.50 93 GLU A C 1
ATOM 708 O O . GLU A 1 93 ? -13.393 -4.541 -10.614 1.00 83.50 93 GLU A O 1
ATOM 713 N N . SER A 1 94 ? -12.319 -3.000 -11.830 1.00 76.69 94 SER A N 1
ATOM 714 C CA . SER A 1 94 ? -11.914 -2.155 -10.687 1.00 76.69 94 SER A CA 1
ATOM 715 C C . SER A 1 94 ? -13.135 -1.728 -9.859 1.00 76.69 94 SER A C 1
ATOM 717 O O . SER A 1 94 ? -13.207 -1.956 -8.648 1.00 76.69 94 SER A O 1
ATOM 719 N N . ARG A 1 95 ? -14.190 -1.270 -10.551 1.00 72.62 95 ARG A N 1
ATOM 720 C CA . ARG A 1 95 ? -15.436 -0.792 -9.930 1.00 72.62 95 ARG A CA 1
ATOM 721 C C . ARG A 1 95 ? -16.185 -1.891 -9.184 1.00 72.62 95 ARG A C 1
ATOM 723 O O . ARG A 1 95 ? -16.707 -1.645 -8.101 1.00 72.62 95 ARG A O 1
ATOM 730 N N . ALA A 1 96 ? -16.208 -3.107 -9.733 1.00 71.31 96 ALA A N 1
ATOM 731 C CA . ALA A 1 96 ? -16.831 -4.261 -9.083 1.00 71.31 96 ALA A CA 1
ATOM 732 C C . ALA A 1 96 ? -16.093 -4.668 -7.794 1.00 71.31 96 ALA A C 1
ATOM 734 O O . ALA A 1 9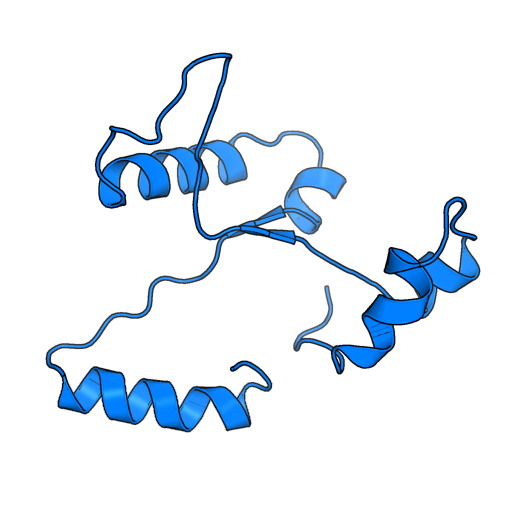6 ? -16.704 -5.195 -6.867 1.00 71.31 96 ALA A O 1
ATOM 735 N N . ARG A 1 97 ? -14.789 -4.375 -7.713 1.00 69.06 97 ARG A N 1
ATOM 736 C CA . ARG A 1 97 ? -13.937 -4.609 -6.537 1.00 69.06 97 ARG A CA 1
ATOM 737 C C . ARG A 1 97 ? -13.956 -3.453 -5.527 1.00 69.06 97 ARG A C 1
ATOM 739 O O . ARG A 1 97 ? -13.297 -3.548 -4.492 1.00 69.06 97 ARG A O 1
ATOM 746 N N . GLY A 1 98 ? -14.716 -2.386 -5.796 1.00 69.81 98 GLY A N 1
ATOM 747 C CA . GLY A 1 98 ? -14.810 -1.212 -4.923 1.00 69.81 98 GLY A CA 1
ATOM 748 C C . GLY A 1 98 ? -13.523 -0.385 -4.871 1.00 69.81 98 GLY A C 1
ATOM 749 O O . GLY A 1 98 ? -13.273 0.291 -3.874 1.00 69.81 98 GLY A O 1
ATOM 750 N N . VAL A 1 99 ? -12.702 -0.475 -5.917 1.00 67.94 99 VAL A N 1
ATOM 751 C CA . VAL A 1 99 ? -11.482 0.314 -6.112 1.00 67.94 99 VAL A CA 1
ATOM 752 C C . VAL A 1 99 ? -11.636 1.174 -7.374 1.00 67.94 99 VAL A C 1
ATOM 754 O O . VAL A 1 99 ? -12.515 0.916 -8.201 1.00 67.94 99 VAL A O 1
ATOM 757 N N . GLU A 1 100 ? -10.856 2.251 -7.469 1.00 69.69 100 GLU A N 1
ATOM 758 C CA . GLU A 1 100 ? -10.874 3.187 -8.604 1.00 69.69 100 GLU A CA 1
ATOM 759 C C . GLU A 1 100 ? -9.774 2.839 -9.608 1.00 69.69 100 GLU A C 1
ATOM 761 O O . GLU A 1 100 ? -8.607 2.685 -9.186 1.00 69.69 100 GLU A O 1
#

Foldseek 3Di:
DDPADDPPVLCVVVPPDPDDDPVSCVSRPAADADAFAQDDPRDGCVVPDRVVRRVVLVVVLVPDPDPVNNVRYHYDDDDDDPDPVRVVVVVVCCVVRVHD